Protein AF-A0A8H7SH74-F1 (afdb_monomer_lite)

Secondary structure (DSSP, 8-state):
--HHHHHHHHHHHHHHHHHHHHHHHHHHHHHHHHHHHHHHHHHHS-TTS---TTHHHHHHHHHHHHHHHHHHHHHHHHHHHHHHHHHHHS-SSSS-HHHHHHHHHHHHHHHHHHHHHHHHHHHHHHHHHHTTS------------------------------------

Organism: NCBI:txid101142

Radius of gyration: 30.74 Å; chains: 1; bounding box: 50×71×79 Å

Sequence (169 aa):
MKVSDKVFVEFCRCLYQAKAVVRDLESFSESVCPALSQYPKLLQDQKGVRKFDNDGSLLKQVNQYLNTTFRKFTRLCKILMVVLTQMEASSFGQVKKERIDSFRFEVWEEWKTATSIKQRLISFTQQSEKTVYTTTTTTTTTTTTTTTSSTMDASIFTTSSTTCSTTLP

Foldseek 3Di:
DPPVVVLVVVLVVLLVVLVVLLVVLVVVLVVVVVVLVCLLVVVVVPPDDDDDPCSVPSLVVLVVCLVVSVVSSVVSLVVSVVSLVVVVVVPPPPDDPVVSVVSNVSSVVSVVSSVVSVVSSVVSSVVSVVSVPDPDPPPDDDDDDDDDDDDDDDDDDDDDDDDDDDDDD

pLDDT: mean 70.39, std 21.52, range [33.34, 94.75]

Structure (mmCIF, N/CA/C/O backbone):
data_AF-A0A8H7SH74-F1
#
_entry.id   AF-A0A8H7SH74-F1
#
loop_
_atom_site.group_PDB
_atom_site.id
_atom_site.type_symbol
_atom_site.label_atom_id
_atom_site.label_alt_id
_atom_site.label_comp_id
_atom_site.label_asym_id
_atom_site.label_entity_id
_atom_site.label_seq_id
_atom_site.pdbx_PDB_ins_code
_atom_site.Cartn_x
_atom_site.Cartn_y
_atom_site.Cartn_z
_atom_site.occupancy
_atom_site.B_iso_or_equiv
_atom_site.auth_seq_id
_atom_site.auth_comp_id
_atom_site.auth_asym_id
_atom_site.auth_atom_id
_atom_site.pdbx_PDB_model_num
ATOM 1 N N . MET A 1 1 ? 14.162 -14.772 -22.895 1.00 51.44 1 MET A N 1
ATOM 2 C CA . MET A 1 1 ? 13.590 -13.775 -21.963 1.00 51.44 1 MET A CA 1
ATOM 3 C C . MET A 1 1 ? 14.735 -12.883 -21.508 1.00 51.44 1 MET A C 1
ATOM 5 O O . MET A 1 1 ? 15.722 -13.428 -21.018 1.00 51.44 1 MET A O 1
ATOM 9 N N . LYS A 1 2 ? 14.697 -11.571 -21.780 1.00 59.03 2 LYS A N 1
ATOM 10 C CA . LYS A 1 2 ? 15.801 -10.676 -21.392 1.00 59.03 2 LYS A CA 1
ATOM 11 C C . LYS A 1 2 ? 15.784 -10.539 -19.862 1.00 59.03 2 LYS A C 1
ATOM 13 O O . LYS A 1 2 ? 14.714 -10.557 -19.261 1.00 59.03 2 LYS A O 1
ATOM 18 N N . VAL A 1 3 ? 16.948 -10.454 -19.216 1.00 60.00 3 VAL A N 1
ATOM 19 C CA . VAL A 1 3 ? 17.084 -10.416 -17.738 1.00 60.00 3 VAL A CA 1
ATOM 20 C C . VAL A 1 3 ? 16.208 -9.323 -17.102 1.00 60.00 3 VAL A C 1
ATOM 22 O O . VAL A 1 3 ? 15.617 -9.517 -16.045 1.00 60.00 3 VAL A O 1
ATOM 25 N N . SER A 1 4 ? 16.044 -8.212 -17.805 1.00 69.19 4 SER A N 1
ATOM 26 C CA . SER A 1 4 ? 15.156 -7.087 -17.504 1.00 69.19 4 SER A CA 1
ATOM 27 C C . SER A 1 4 ? 13.659 -7.416 -17.484 1.00 69.19 4 SER A C 1
ATOM 29 O O . SER A 1 4 ? 12.949 -6.890 -16.630 1.00 69.19 4 SER A O 1
ATOM 31 N N . ASP A 1 5 ? 13.169 -8.313 -18.347 1.00 76.00 5 ASP A N 1
ATOM 32 C CA . ASP A 1 5 ? 1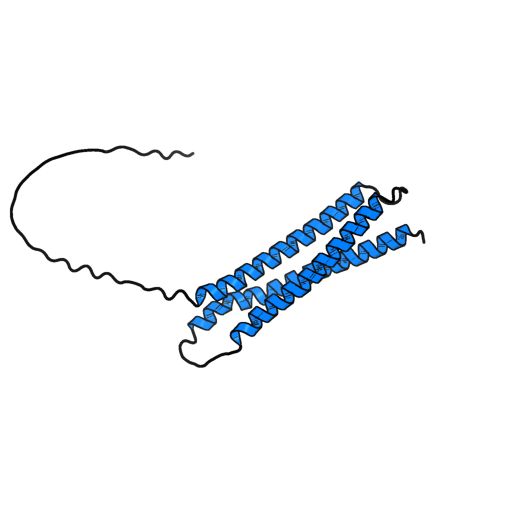1.758 -8.732 -18.344 1.00 76.00 5 ASP A CA 1
ATOM 33 C C . ASP A 1 5 ? 11.445 -9.523 -17.068 1.00 76.00 5 ASP A C 1
ATOM 35 O O . ASP A 1 5 ? 10.385 -9.367 -16.467 1.00 76.00 5 ASP A O 1
ATOM 39 N N . LYS A 1 6 ? 12.405 -10.338 -16.610 1.00 81.31 6 LYS A N 1
ATOM 40 C CA . LYS A 1 6 ? 12.290 -11.075 -15.347 1.00 81.31 6 LYS A CA 1
ATOM 41 C C . LYS A 1 6 ? 12.244 -10.119 -14.152 1.00 81.31 6 LYS A C 1
ATOM 43 O O . LYS A 1 6 ? 11.383 -10.276 -13.295 1.00 81.31 6 LYS A O 1
ATOM 48 N N . VAL A 1 7 ? 13.126 -9.116 -14.109 1.00 81.38 7 VAL A N 1
ATOM 49 C CA . VAL A 1 7 ? 13.139 -8.102 -13.034 1.00 81.38 7 VAL A CA 1
ATOM 50 C C . VAL A 1 7 ? 11.831 -7.309 -13.006 1.00 81.38 7 VAL A C 1
ATOM 52 O O . VAL A 1 7 ? 11.272 -7.095 -11.933 1.00 81.38 7 VAL A O 1
ATOM 55 N N . PHE A 1 8 ? 11.301 -6.936 -14.173 1.00 82.38 8 PHE A N 1
ATOM 56 C CA . PHE A 1 8 ? 10.022 -6.237 -14.280 1.00 82.38 8 PHE A CA 1
ATOM 57 C C . PHE A 1 8 ? 8.841 -7.087 -13.785 1.00 82.38 8 PHE A C 1
ATOM 59 O O . PHE A 1 8 ? 7.998 -6.604 -13.031 1.00 82.38 8 PHE A O 1
ATOM 66 N N . VAL A 1 9 ? 8.790 -8.369 -14.156 1.00 85.56 9 VAL A N 1
ATOM 67 C CA . VAL A 1 9 ? 7.741 -9.289 -13.684 1.00 85.56 9 VAL A CA 1
ATOM 68 C C . VAL A 1 9 ? 7.813 -9.485 -12.167 1.00 85.56 9 VAL A C 1
ATOM 70 O O . VAL A 1 9 ? 6.779 -9.439 -11.499 1.00 85.56 9 VAL A O 1
ATOM 73 N N . GLU A 1 10 ? 9.013 -9.650 -11.603 1.00 85.50 10 GLU A N 1
ATOM 74 C CA . GLU A 1 10 ? 9.180 -9.753 -10.147 1.00 85.50 10 GLU A CA 1
ATOM 75 C C . GLU A 1 10 ? 8.819 -8.441 -9.431 1.00 85.50 10 GLU A C 1
ATOM 77 O O . GLU A 1 10 ? 8.205 -8.480 -8.362 1.00 85.50 10 GLU A O 1
ATOM 82 N N . PHE A 1 11 ? 9.105 -7.281 -10.037 1.00 88.44 11 PHE A N 1
ATOM 83 C CA . PHE A 1 11 ? 8.631 -5.987 -9.543 1.00 88.44 11 PHE A CA 1
ATOM 84 C C . PHE A 1 11 ? 7.100 -5.946 -9.482 1.00 88.44 11 PHE A C 1
ATOM 86 O O . PHE A 1 11 ? 6.540 -5.678 -8.420 1.00 88.44 11 PHE A O 1
ATOM 93 N N . CYS A 1 12 ? 6.414 -6.268 -10.583 1.00 89.25 12 CYS A N 1
ATOM 94 C CA . CYS A 1 12 ? 4.952 -6.271 -10.628 1.00 89.25 12 CYS A CA 1
ATOM 95 C C . CYS A 1 12 ? 4.344 -7.251 -9.615 1.00 89.25 12 CYS A C 1
ATOM 97 O O . CYS A 1 12 ? 3.366 -6.913 -8.948 1.00 89.25 12 CYS A O 1
ATOM 99 N N . ARG A 1 13 ? 4.939 -8.441 -9.446 1.00 91.62 13 ARG A N 1
ATOM 100 C CA . ARG A 1 13 ? 4.506 -9.412 -8.431 1.00 91.62 13 ARG A CA 1
ATOM 101 C C . ARG A 1 13 ? 4.663 -8.849 -7.016 1.00 91.62 13 ARG A C 1
ATOM 103 O O . ARG A 1 13 ? 3.746 -8.977 -6.208 1.00 91.62 13 ARG A O 1
ATOM 110 N N . CYS A 1 14 ? 5.797 -8.217 -6.717 1.00 91.69 14 CYS A N 1
ATOM 111 C CA . CYS A 1 14 ? 6.044 -7.589 -5.419 1.00 91.69 14 CYS A CA 1
ATOM 112 C C . CYS A 1 14 ? 5.083 -6.412 -5.166 1.00 91.69 1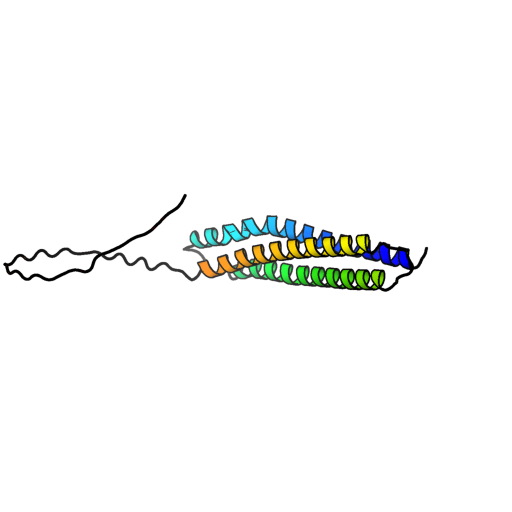4 CYS A C 1
ATOM 114 O O . CYS A 1 14 ? 4.553 -6.270 -4.064 1.00 91.69 14 CYS A O 1
ATOM 116 N N . LEU A 1 15 ? 4.785 -5.613 -6.197 1.00 91.44 15 LEU A N 1
ATOM 117 C CA . LEU A 1 15 ? 3.840 -4.500 -6.112 1.00 91.44 15 LEU A CA 1
ATOM 118 C C . LEU A 1 15 ? 2.433 -5.018 -5.813 1.00 91.44 15 LEU A C 1
ATOM 120 O O . LEU A 1 15 ? 1.765 -4.507 -4.919 1.00 91.44 15 LEU A O 1
ATOM 124 N N . TYR A 1 16 ? 2.013 -6.082 -6.497 1.00 94.44 16 TYR A N 1
ATOM 125 C CA . TYR A 1 16 ? 0.734 -6.735 -6.234 1.00 94.44 16 TYR A CA 1
ATOM 126 C C . TYR A 1 16 ? 0.636 -7.261 -4.795 1.00 94.44 16 TYR A C 1
ATOM 128 O O . TYR A 1 16 ? -0.387 -7.077 -4.141 1.00 94.44 16 TYR A O 1
ATOM 136 N N . GLN A 1 17 ? 1.710 -7.856 -4.264 1.00 93.31 17 GLN A N 1
ATOM 137 C CA . GLN A 1 17 ? 1.755 -8.281 -2.861 1.00 93.31 17 GLN A CA 1
ATOM 138 C C . GLN A 1 17 ? 1.626 -7.098 -1.895 1.00 93.31 17 GLN A C 1
ATOM 140 O O . GLN A 1 17 ? 0.918 -7.210 -0.898 1.00 93.31 17 GLN A O 1
ATOM 145 N N . ALA A 1 18 ? 2.279 -5.967 -2.180 1.00 91.00 18 ALA A N 1
ATOM 146 C CA . ALA A 1 18 ? 2.147 -4.768 -1.356 1.00 91.00 18 ALA A CA 1
ATOM 147 C C . ALA A 1 18 ? 0.697 -4.257 -1.345 1.00 91.00 18 ALA A C 1
ATOM 149 O O . ALA A 1 18 ? 0.155 -4.030 -0.265 1.00 91.00 18 ALA A O 1
ATOM 150 N N . LYS A 1 19 ? 0.050 -4.179 -2.516 1.00 93.25 19 LYS A N 1
ATOM 151 C CA . LYS A 1 19 ? -1.367 -3.793 -2.651 1.00 93.25 19 LYS A CA 1
ATOM 152 C C . LYS A 1 19 ? -2.303 -4.747 -1.909 1.00 93.25 19 LYS A C 1
ATOM 154 O O . LYS A 1 19 ? -3.200 -4.302 -1.202 1.00 93.25 19 LYS A O 1
ATOM 159 N N . ALA A 1 20 ? -2.070 -6.056 -2.010 1.00 93.88 20 ALA A N 1
ATOM 160 C CA . ALA A 1 20 ? -2.853 -7.052 -1.278 1.00 93.88 20 ALA A CA 1
ATOM 161 C C . ALA A 1 20 ? -2.777 -6.833 0.243 1.00 93.88 20 ALA A C 1
ATOM 163 O O . ALA A 1 20 ? -3.799 -6.856 0.918 1.00 93.88 20 ALA A O 1
ATOM 164 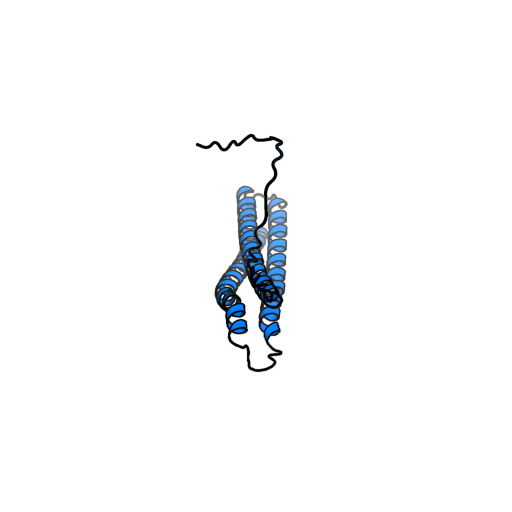N N . VAL A 1 21 ? -1.592 -6.512 0.773 1.00 92.75 21 VAL A N 1
ATOM 165 C CA . VAL A 1 21 ? -1.436 -6.192 2.200 1.00 92.75 21 VAL A CA 1
ATOM 166 C C . VAL A 1 21 ? -2.226 -4.940 2.601 1.00 92.75 21 VAL A C 1
ATOM 168 O O . VAL A 1 21 ? -2.794 -4.913 3.692 1.00 92.75 21 VAL A O 1
ATOM 171 N N . VAL A 1 22 ? -2.291 -3.909 1.751 1.00 92.44 22 VAL A N 1
ATOM 172 C CA . VAL A 1 22 ? -3.108 -2.711 2.028 1.00 92.44 22 VAL A CA 1
ATOM 173 C C . VAL A 1 22 ? -4.596 -3.052 2.034 1.00 92.44 22 VAL A C 1
ATOM 175 O O . VAL A 1 22 ? -5.297 -2.669 2.965 1.00 92.44 22 VAL A O 1
ATOM 178 N N . ARG A 1 23 ? -5.066 -3.856 1.078 1.00 93.12 23 ARG A N 1
ATOM 179 C CA . ARG A 1 23 ? -6.460 -4.336 1.025 1.00 93.12 23 ARG A CA 1
ATOM 180 C C . ARG A 1 23 ? -6.847 -5.163 2.253 1.00 93.12 23 ARG A C 1
ATOM 182 O O . ARG A 1 23 ? -7.949 -5.011 2.787 1.00 93.12 23 ARG A O 1
ATOM 189 N N . ASP A 1 24 ? -5.934 -6.002 2.731 1.00 92.00 24 ASP A N 1
ATOM 190 C CA . ASP A 1 24 ? -6.125 -6.763 3.967 1.00 92.00 24 ASP A CA 1
ATOM 191 C C . ASP A 1 24 ? -6.186 -5.832 5.188 1.00 92.00 24 ASP A C 1
ATOM 193 O O . ASP A 1 24 ? -6.977 -6.059 6.103 1.00 92.00 24 ASP A O 1
ATOM 197 N N . LEU A 1 25 ? -5.375 -4.765 5.213 1.00 90.38 25 LEU A N 1
ATOM 198 C CA . LEU A 1 25 ? -5.426 -3.740 6.261 1.00 90.38 25 LEU A CA 1
ATOM 199 C C . LEU A 1 25 ? -6.739 -2.952 6.237 1.00 90.38 25 LEU A C 1
ATOM 201 O O . LEU A 1 25 ? -7.289 -2.695 7.307 1.00 90.38 25 LEU A O 1
ATOM 205 N N . GLU A 1 26 ? -7.247 -2.593 5.058 1.00 91.94 26 GLU A N 1
ATOM 206 C CA . GLU A 1 26 ? -8.550 -1.936 4.890 1.00 91.94 26 GLU A CA 1
ATOM 207 C C . GLU A 1 26 ? -9.664 -2.817 5.458 1.00 91.94 26 GLU A C 1
ATOM 209 O O . GLU A 1 26 ? -10.348 -2.410 6.398 1.00 91.94 26 GLU A O 1
ATOM 214 N N . SER A 1 27 ? -9.749 -4.064 4.988 1.00 91.38 27 SER A N 1
ATOM 215 C CA . SER A 1 27 ? -10.765 -5.038 5.416 1.00 91.38 27 SER A CA 1
ATOM 216 C C . SER A 1 27 ? -10.686 -5.329 6.922 1.00 91.38 27 SER A C 1
ATOM 218 O O . SER A 1 27 ? -11.694 -5.406 7.633 1.00 91.38 27 SER A O 1
ATOM 220 N N . PHE A 1 28 ? -9.466 -5.450 7.452 1.00 89.94 28 PHE A N 1
ATOM 221 C CA . PHE A 1 28 ? -9.244 -5.584 8.888 1.00 89.94 28 PHE A CA 1
ATOM 222 C C . PHE A 1 28 ? -9.723 -4.343 9.650 1.00 89.94 28 PHE A C 1
ATOM 224 O O . PHE A 1 28 ? -10.384 -4.460 10.679 1.00 89.94 28 PHE A O 1
ATOM 231 N N . SER A 1 29 ? -9.427 -3.143 9.150 1.00 88.94 29 SER A N 1
ATOM 232 C CA . SER A 1 29 ? -9.858 -1.911 9.806 1.00 88.94 29 SER A CA 1
ATOM 233 C C . SER A 1 29 ? -11.380 -1.768 9.823 1.00 88.94 29 SER A C 1
ATOM 235 O O . SER A 1 29 ? -11.934 -1.385 10.851 1.00 88.94 29 SER A O 1
ATOM 237 N N . GLU A 1 30 ? -12.061 -2.143 8.741 1.00 88.75 30 GLU A N 1
ATOM 238 C CA . GLU A 1 30 ? -13.520 -2.091 8.631 1.00 88.75 30 GLU A CA 1
ATOM 239 C C . GLU A 1 30 ? -14.212 -3.063 9.588 1.00 88.75 30 GLU A C 1
ATOM 241 O O . GLU A 1 30 ? -15.244 -2.726 10.164 1.00 88.75 30 GLU A O 1
ATOM 246 N N . SER A 1 31 ? -13.625 -4.240 9.817 1.00 87.50 31 SER A N 1
ATOM 247 C CA . SER A 1 31 ? -14.165 -5.224 10.766 1.00 87.50 31 SER A CA 1
ATOM 248 C C . SER A 1 31 ? -13.879 -4.870 12.230 1.00 87.50 31 SER A C 1
ATOM 250 O O . SER A 1 31 ? -14.727 -5.079 13.098 1.00 87.50 31 SER A O 1
ATOM 252 N N . VAL A 1 32 ? -12.707 -4.298 12.522 1.00 83.50 32 VAL A N 1
ATOM 253 C CA . VAL A 1 32 ? -12.256 -4.046 13.900 1.00 83.50 32 VAL A CA 1
ATOM 254 C C . VAL A 1 32 ? -12.684 -2.677 14.432 1.00 83.50 32 VAL A C 1
ATOM 256 O O . VAL A 1 32 ? -12.985 -2.563 15.620 1.00 83.50 32 VAL A O 1
ATOM 259 N N . CYS A 1 33 ? -12.762 -1.634 13.597 1.00 82.12 33 CYS A N 1
ATOM 260 C CA . CYS A 1 33 ? -13.153 -0.294 14.059 1.00 82.12 33 CYS A CA 1
ATOM 261 C C . CYS A 1 33 ? -14.543 -0.262 14.731 1.00 82.12 33 CYS A C 1
ATOM 263 O O . CYS A 1 33 ? -14.652 0.349 15.797 1.00 82.12 33 CYS A O 1
ATOM 265 N N . PRO A 1 34 ? -15.594 -0.930 14.207 1.00 80.69 34 PRO A N 1
ATOM 266 C CA . PRO A 1 34 ? -16.889 -1.005 14.881 1.00 80.69 34 PRO A CA 1
ATOM 267 C C . PRO A 1 34 ? -16.792 -1.666 16.260 1.00 80.69 34 PRO A C 1
ATOM 269 O O . PRO A 1 34 ? -17.321 -1.123 17.230 1.00 80.69 34 PRO A O 1
ATOM 272 N N . ALA A 1 35 ? -16.050 -2.772 16.376 1.00 77.12 35 ALA A N 1
ATOM 273 C CA . ALA A 1 35 ? -15.846 -3.472 17.644 1.00 77.12 35 ALA A CA 1
ATOM 274 C C . ALA A 1 35 ? -15.102 -2.598 18.672 1.00 77.12 35 ALA A C 1
ATOM 276 O O . ALA A 1 35 ? -15.525 -2.494 19.824 1.00 77.12 35 ALA A O 1
ATOM 277 N N . LEU A 1 36 ? -14.050 -1.890 18.245 1.00 72.19 36 LEU A N 1
ATOM 278 C CA . LEU A 1 36 ? -13.308 -0.959 19.105 1.00 72.19 36 LEU A CA 1
ATOM 279 C C . LEU A 1 36 ? -14.147 0.262 19.513 1.00 72.19 36 LEU A C 1
ATOM 281 O O . LEU A 1 36 ? -14.018 0.748 20.633 1.00 72.19 36 LEU A O 1
ATOM 285 N N . SER A 1 37 ? -15.041 0.742 18.643 1.00 72.25 37 SER A N 1
ATOM 286 C CA . SER A 1 37 ? -15.928 1.875 18.951 1.00 72.25 37 SER A CA 1
ATOM 287 C C . SER A 1 37 ? -17.021 1.540 19.977 1.00 72.25 37 SER A C 1
ATOM 289 O O . SER A 1 37 ? -17.505 2.423 20.686 1.00 72.25 37 SER A O 1
ATOM 291 N N . GLN A 1 38 ? -17.407 0.264 20.075 1.00 69.44 38 GLN A N 1
ATOM 292 C CA . GLN A 1 38 ? -18.390 -0.230 21.046 1.00 69.44 38 GLN A CA 1
ATOM 293 C C . GLN A 1 38 ? -17.751 -0.592 22.392 1.00 69.44 38 GLN A C 1
ATOM 295 O O . GLN A 1 38 ? -18.439 -0.604 23.411 1.00 69.44 38 GLN A O 1
ATOM 300 N N . TYR A 1 39 ? -16.435 -0.810 22.414 1.00 65.19 39 TYR A N 1
ATOM 301 C CA . TYR A 1 39 ? -15.659 -1.151 23.603 1.00 65.19 39 TYR A CA 1
ATOM 302 C C . TYR A 1 39 ? -15.900 -0.224 24.817 1.00 65.19 39 TYR A C 1
ATOM 304 O O . TYR A 1 39 ? -16.228 -0.730 25.891 1.00 65.19 39 TYR A O 1
ATOM 312 N N . PRO A 1 40 ? -15.854 1.122 24.693 1.00 60.97 40 PRO A N 1
ATOM 313 C CA . PRO A 1 40 ? -16.146 2.002 25.829 1.00 60.97 40 PRO A CA 1
ATOM 314 C C . PRO A 1 40 ? -17.611 1.949 26.302 1.00 60.97 40 PRO A C 1
ATOM 316 O O . PRO A 1 40 ? -17.873 2.236 27.467 1.00 60.97 40 PRO A O 1
ATOM 319 N N . LYS A 1 41 ? -18.568 1.556 25.445 1.00 58.59 41 LYS A N 1
ATOM 320 C CA . LYS A 1 41 ? -19.991 1.429 25.822 1.00 58.59 41 LYS A CA 1
ATOM 321 C C . LYS A 1 41 ? -20.255 0.156 26.632 1.00 58.59 41 LYS A C 1
ATOM 323 O O . LYS A 1 41 ? -21.029 0.191 27.581 1.00 58.59 41 LYS A O 1
ATOM 328 N N . LEU A 1 42 ? -19.565 -0.939 26.305 1.00 53.00 42 LEU A N 1
ATOM 329 C CA . LEU A 1 42 ? -19.680 -2.222 27.013 1.00 53.00 42 LEU A CA 1
ATOM 330 C C . LEU A 1 42 ? -19.072 -2.188 28.426 1.00 53.00 42 LEU A C 1
ATOM 332 O O . LEU A 1 42 ? -19.536 -2.905 29.309 1.00 53.00 42 LEU A O 1
ATOM 336 N N . LEU A 1 43 ? -18.070 -1.332 28.656 1.00 52.53 43 LEU A N 1
ATOM 337 C CA . LEU A 1 43 ? -17.483 -1.117 29.984 1.00 52.53 43 LEU A CA 1
ATOM 338 C C . LEU A 1 43 ? -18.385 -0.294 30.918 1.00 52.53 43 LEU A C 1
ATOM 340 O O . LEU A 1 43 ? -18.300 -0.445 32.136 1.00 52.53 43 LEU A O 1
ATOM 344 N N . GLN A 1 44 ? -19.254 0.567 30.377 1.00 51.62 44 GLN A N 1
ATOM 345 C CA . GLN A 1 44 ? -20.132 1.416 31.189 1.00 51.62 44 GLN A CA 1
ATOM 346 C C . GLN A 1 44 ? -21.346 0.654 31.748 1.00 51.62 44 GLN A C 1
ATOM 348 O O . GLN A 1 44 ? -21.791 0.958 32.854 1.00 51.62 44 GLN A O 1
ATOM 353 N N . ASP A 1 45 ? -21.824 -0.369 31.031 1.00 49.12 45 ASP A N 1
ATOM 354 C CA . ASP A 1 45 ? -22.993 -1.181 31.412 1.00 49.12 45 ASP A CA 1
ATOM 355 C C . ASP A 1 45 ? -22.661 -2.324 32.398 1.00 49.12 45 ASP A C 1
ATOM 357 O O . ASP A 1 45 ? -23.546 -2.914 33.012 1.00 49.12 45 ASP A O 1
ATOM 361 N N . GLN A 1 46 ? -21.374 -2.631 32.613 1.00 48.53 46 GLN A N 1
ATOM 362 C CA . GLN A 1 46 ? -20.905 -3.724 33.483 1.00 48.53 46 GLN A CA 1
ATOM 363 C C . GLN A 1 46 ? -20.431 -3.266 34.872 1.00 48.53 46 GLN A C 1
ATOM 365 O O . GLN A 1 46 ? -19.486 -3.810 35.449 1.00 48.53 46 GLN A O 1
ATOM 370 N N . LYS A 1 47 ? -21.121 -2.301 35.486 1.00 46.84 47 LYS A N 1
ATOM 371 C CA . LYS A 1 47 ? -20.853 -1.838 36.864 1.00 46.84 47 LYS A CA 1
ATOM 372 C C . LYS A 1 47 ? -21.254 -2.856 37.958 1.00 46.84 47 LYS A C 1
ATOM 374 O O . LYS A 1 47 ? -21.771 -2.467 39.001 1.00 46.84 47 LYS A O 1
ATOM 379 N N . GLY A 1 48 ? -21.038 -4.159 37.749 1.00 48.31 48 GLY A N 1
ATOM 380 C CA . GLY A 1 48 ? -21.482 -5.166 38.717 1.00 48.31 48 GLY A CA 1
ATOM 381 C C . GLY A 1 48 ? -20.844 -6.553 38.706 1.00 48.31 48 GLY A C 1
ATOM 382 O O . GLY A 1 48 ? -20.947 -7.226 39.727 1.00 48.31 48 GLY A O 1
ATOM 383 N N . VAL A 1 49 ? -20.186 -7.037 37.644 1.00 44.97 49 VAL A N 1
ATOM 384 C CA . VAL A 1 49 ? -19.786 -8.460 37.618 1.00 44.97 49 VAL A CA 1
ATOM 385 C C . VAL A 1 49 ? -18.415 -8.692 36.979 1.00 44.97 49 VAL A C 1
ATOM 387 O O . VAL A 1 49 ? -18.275 -8.738 35.771 1.00 44.97 49 VAL A O 1
ATOM 390 N N . ARG A 1 50 ? -17.455 -8.988 37.865 1.00 41.69 50 ARG A N 1
ATOM 391 C CA . ARG A 1 50 ? -16.268 -9.852 37.698 1.00 41.69 50 ARG A CA 1
ATOM 392 C C . ARG A 1 50 ? -15.178 -9.441 36.695 1.00 41.69 50 ARG A C 1
ATOM 394 O O . ARG A 1 50 ? -15.363 -9.432 35.491 1.00 41.69 50 ARG A O 1
ATOM 401 N N . LYS A 1 51 ? -13.975 -9.285 37.270 1.00 47.06 51 LYS A N 1
ATOM 402 C CA . LYS A 1 51 ? -12.641 -9.582 36.715 1.00 47.06 51 LYS A CA 1
ATOM 403 C C . LYS A 1 51 ? -12.676 -10.283 35.345 1.00 47.06 51 LYS A C 1
ATOM 405 O O . LYS A 1 51 ? -12.776 -11.506 35.286 1.00 47.06 51 LYS A O 1
ATOM 410 N N . PHE A 1 52 ? -12.529 -9.517 34.270 1.00 44.44 52 PHE A N 1
ATOM 411 C CA . PHE A 1 52 ? -12.134 -10.045 32.970 1.00 44.44 52 PHE A CA 1
ATOM 412 C C . PHE A 1 52 ? -10.657 -9.711 32.747 1.00 44.44 52 PHE A C 1
ATOM 414 O O . PHE A 1 52 ? -10.305 -8.648 32.249 1.00 44.44 52 PHE A O 1
ATOM 421 N N . ASP A 1 53 ? -9.778 -10.663 33.064 1.00 44.91 53 ASP A N 1
ATOM 422 C CA . ASP A 1 53 ? -8.351 -10.660 32.689 1.00 44.91 53 ASP A CA 1
ATOM 423 C C . ASP A 1 53 ? -8.128 -10.763 31.155 1.00 44.91 53 ASP A C 1
ATOM 425 O O . ASP A 1 53 ? -7.018 -11.005 30.685 1.00 44.91 53 ASP A O 1
ATOM 429 N N . ASN A 1 54 ? -9.178 -10.574 30.347 1.00 53.31 54 ASN A N 1
ATOM 430 C CA . ASN A 1 54 ? -9.191 -10.801 28.901 1.00 53.31 54 ASN A CA 1
ATOM 431 C C . ASN A 1 54 ? -9.317 -9.513 28.067 1.00 53.31 54 ASN A C 1
ATOM 433 O O . ASN A 1 54 ? -9.108 -9.547 26.855 1.00 53.31 54 ASN A O 1
ATOM 437 N N . ASP A 1 55 ? -9.589 -8.374 28.701 1.00 53.00 55 ASP A N 1
ATOM 438 C CA . ASP A 1 55 ? -9.849 -7.087 28.038 1.00 53.00 55 ASP A CA 1
ATOM 439 C C . ASP A 1 55 ? -8.612 -6.510 27.321 1.00 53.00 55 ASP A C 1
ATOM 441 O O . ASP A 1 55 ? -8.698 -5.856 26.282 1.00 53.00 55 ASP A O 1
ATOM 445 N N . GLY A 1 56 ? -7.410 -6.857 27.785 1.00 57.97 56 GLY A N 1
ATOM 446 C CA . GLY A 1 56 ? -6.167 -6.519 27.087 1.00 57.97 56 GLY A CA 1
ATOM 447 C C . GLY A 1 56 ? -5.859 -7.398 25.866 1.00 57.97 56 GLY A C 1
ATOM 448 O O . GLY A 1 56 ? -4.911 -7.094 25.141 1.00 57.97 56 GLY A O 1
ATOM 449 N N . SER A 1 57 ? -6.590 -8.497 25.638 1.00 70.06 57 SER A N 1
ATOM 450 C CA . SER A 1 57 ? -6.245 -9.486 24.602 1.00 70.06 57 SER A CA 1
ATOM 451 C C . SER A 1 57 ? -6.533 -8.975 23.190 1.00 70.06 57 SER A C 1
ATOM 453 O O . SER A 1 57 ? -5.643 -9.035 22.342 1.00 70.06 57 SER A O 1
ATOM 455 N N . LEU A 1 58 ? -7.712 -8.381 22.956 1.00 75.25 58 LEU A N 1
ATOM 456 C CA . LEU A 1 58 ? -8.098 -7.837 21.652 1.00 75.25 58 LEU A CA 1
ATOM 457 C C . LEU A 1 58 ? -7.176 -6.684 21.256 1.00 75.25 58 LEU A C 1
ATOM 459 O O . LEU A 1 58 ? -6.651 -6.656 20.146 1.00 75.25 58 LEU A O 1
ATOM 463 N N . LEU A 1 59 ? -6.911 -5.764 22.185 1.00 75.69 59 LEU A N 1
ATOM 464 C CA . LEU A 1 59 ? -6.042 -4.616 21.936 1.00 75.69 59 LEU A CA 1
ATOM 465 C C . LEU A 1 59 ? -4.604 -5.039 21.615 1.00 75.69 59 LEU A C 1
ATOM 467 O O . LEU A 1 59 ? -3.981 -4.511 20.688 1.00 75.69 59 LEU A O 1
ATOM 471 N N . LYS A 1 60 ? -4.081 -6.025 22.356 1.00 81.00 60 LYS A N 1
ATOM 472 C CA . LYS A 1 60 ? -2.772 -6.630 22.082 1.00 81.00 60 LYS A CA 1
ATOM 473 C C . LYS A 1 60 ? -2.761 -7.346 20.737 1.00 81.00 60 LYS A C 1
ATOM 475 O O . LYS A 1 60 ? -1.800 -7.183 19.990 1.00 81.00 60 LYS A O 1
ATOM 480 N N . GLN A 1 61 ? -3.823 -8.073 20.396 1.00 83.44 61 GLN A N 1
ATOM 481 C CA . GLN A 1 61 ? -3.944 -8.790 19.128 1.00 83.44 61 GLN A CA 1
ATOM 482 C C . GLN A 1 61 ? -3.988 -7.827 17.934 1.00 83.44 61 GLN A C 1
ATOM 484 O O . GLN A 1 61 ? -3.262 -8.031 16.961 1.00 83.44 61 GLN A O 1
ATOM 489 N N . VAL A 1 62 ? -4.756 -6.737 18.031 1.00 84.50 62 VAL A N 1
ATOM 490 C CA . VAL A 1 62 ? -4.817 -5.677 17.012 1.00 84.50 62 VAL A CA 1
ATOM 491 C C . VAL A 1 62 ? -3.449 -5.018 16.836 1.00 84.50 62 VAL A C 1
ATOM 493 O O . VAL A 1 62 ? -2.960 -4.897 15.712 1.00 84.50 62 VAL A O 1
ATOM 496 N N . 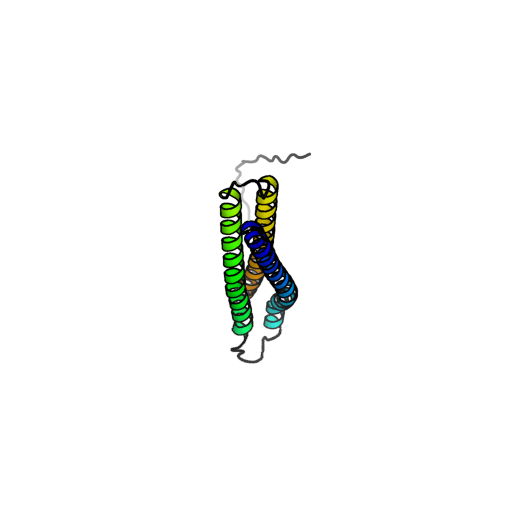ASN A 1 63 ? -2.781 -4.655 17.935 1.00 84.31 63 ASN A N 1
ATOM 497 C CA . ASN A 1 63 ? -1.440 -4.070 17.881 1.00 84.31 63 ASN A CA 1
ATOM 498 C C . ASN A 1 63 ? -0.396 -5.038 17.310 1.00 84.31 63 ASN A C 1
ATOM 500 O O . ASN A 1 63 ? 0.467 -4.636 16.526 1.00 84.31 63 ASN A O 1
ATOM 504 N N . GLN A 1 64 ? -0.461 -6.319 17.672 1.00 88.12 64 GLN A N 1
ATOM 505 C CA . GLN A 1 64 ? 0.435 -7.345 17.147 1.00 88.12 64 GLN A CA 1
ATOM 506 C C . GLN A 1 64 ? 0.216 -7.558 15.645 1.00 88.12 64 GLN A C 1
ATOM 508 O O . GLN A 1 64 ? 1.188 -7.587 14.882 1.00 88.12 64 GLN A O 1
ATOM 513 N N . TYR A 1 65 ? -1.041 -7.649 15.205 1.00 88.56 65 TYR A N 1
ATOM 514 C CA . TYR A 1 65 ? -1.387 -7.736 13.789 1.00 88.56 65 TYR A CA 1
ATOM 515 C C . TYR A 1 65 ? -0.866 -6.517 13.026 1.00 88.56 65 TYR A C 1
ATOM 517 O O . TYR A 1 65 ? -0.121 -6.670 12.062 1.00 88.56 65 TYR A O 1
ATOM 525 N N . LEU A 1 66 ? -1.132 -5.300 13.508 1.00 88.69 66 LEU A N 1
ATOM 526 C CA . LEU A 1 66 ? -0.637 -4.086 12.859 1.00 88.69 66 LEU A CA 1
ATOM 527 C C . LEU A 1 66 ? 0.885 -4.064 12.771 1.00 88.69 66 LEU A C 1
ATOM 529 O O . LEU A 1 66 ? 1.434 -3.842 11.696 1.00 88.69 66 LEU A O 1
ATOM 533 N N . ASN A 1 67 ? 1.594 -4.341 13.861 1.00 89.00 67 ASN A N 1
ATOM 534 C CA . ASN A 1 67 ? 3.054 -4.310 13.851 1.00 89.00 67 ASN A CA 1
ATOM 535 C C . ASN A 1 67 ? 3.660 -5.346 12.898 1.00 89.00 67 ASN A C 1
ATOM 537 O O . ASN A 1 67 ? 4.630 -5.049 12.193 1.00 89.00 67 ASN A O 1
ATOM 541 N N . THR A 1 68 ? 3.096 -6.552 12.850 1.00 91.94 68 THR A N 1
ATOM 542 C CA . THR A 1 68 ? 3.575 -7.606 11.947 1.00 91.94 68 THR A CA 1
ATOM 543 C C . THR A 1 68 ? 3.257 -7.285 10.487 1.00 91.94 68 THR A C 1
ATOM 545 O O . THR A 1 68 ? 4.148 -7.378 9.637 1.00 91.94 68 THR A O 1
ATOM 548 N N . THR A 1 69 ? 2.042 -6.822 10.195 1.00 90.62 69 THR A N 1
ATOM 549 C CA . THR A 1 69 ? 1.592 -6.463 8.845 1.00 90.62 69 THR A CA 1
ATOM 550 C C . THR A 1 69 ? 2.324 -5.232 8.307 1.00 90.62 69 THR A C 1
ATOM 552 O O . THR A 1 69 ? 2.878 -5.289 7.208 1.00 90.62 69 THR A O 1
ATOM 555 N N . PHE A 1 70 ? 2.482 -4.166 9.101 1.00 91.06 70 PHE A N 1
ATOM 556 C CA . PHE A 1 70 ? 3.261 -2.984 8.698 1.00 91.06 70 PHE A CA 1
ATOM 557 C C . PHE A 1 70 ? 4.736 -3.292 8.480 1.00 91.06 70 PHE A C 1
ATOM 559 O O . PHE A 1 70 ? 5.355 -2.718 7.583 1.00 91.06 70 PHE A O 1
ATOM 566 N N . ARG A 1 71 ? 5.318 -4.207 9.264 1.00 92.25 71 ARG A N 1
ATOM 567 C CA . ARG A 1 71 ? 6.703 -4.644 9.049 1.00 92.25 71 ARG A CA 1
ATOM 568 C C . ARG A 1 71 ? 6.855 -5.342 7.697 1.00 92.25 71 ARG A C 1
ATOM 570 O O . ARG A 1 71 ? 7.806 -5.043 6.973 1.00 92.25 71 ARG A O 1
ATOM 577 N N . LYS A 1 72 ? 5.922 -6.235 7.347 1.00 92.12 72 LYS A N 1
ATOM 578 C CA . LYS A 1 72 ? 5.892 -6.902 6.034 1.00 92.12 72 LYS A CA 1
ATOM 579 C C . LYS A 1 72 ? 5.717 -5.882 4.908 1.00 92.12 72 LYS A C 1
ATOM 581 O O . LYS A 1 72 ? 6.547 -5.842 4.003 1.00 92.12 72 LYS A O 1
ATOM 586 N N . PHE A 1 73 ? 4.720 -5.009 5.020 1.00 92.44 73 PHE A N 1
ATOM 587 C CA . PHE A 1 73 ? 4.443 -3.952 4.049 1.00 92.44 73 PHE A CA 1
ATOM 588 C C . PHE A 1 73 ? 5.651 -3.030 3.824 1.00 92.44 73 PHE A C 1
ATOM 590 O O . PHE A 1 73 ? 6.066 -2.798 2.690 1.00 92.44 73 PHE A O 1
ATOM 597 N N . THR A 1 74 ? 6.295 -2.584 4.907 1.00 92.44 74 THR A N 1
ATOM 598 C CA . THR A 1 74 ? 7.483 -1.722 4.832 1.00 92.44 74 THR A CA 1
ATOM 599 C C . THR A 1 74 ? 8.638 -2.413 4.119 1.00 92.44 74 THR A C 1
ATOM 601 O O . THR A 1 74 ? 9.358 -1.786 3.342 1.00 92.44 74 THR A O 1
ATOM 604 N N . ARG A 1 75 ? 8.829 -3.714 4.366 1.00 93.00 75 ARG A N 1
ATOM 605 C CA . ARG A 1 75 ? 9.855 -4.498 3.678 1.00 93.00 75 ARG A CA 1
ATOM 606 C C . ARG A 1 75 ? 9.571 -4.588 2.177 1.00 93.00 75 ARG A C 1
ATOM 608 O O . ARG A 1 75 ? 10.502 -4.398 1.401 1.00 93.00 75 ARG A O 1
ATOM 615 N N . LEU A 1 76 ? 8.319 -4.824 1.781 1.00 91.94 76 LEU A N 1
ATOM 616 C CA . LEU A 1 76 ? 7.916 -4.853 0.370 1.00 91.94 76 LEU A CA 1
ATOM 617 C C . LEU A 1 76 ? 8.158 -3.498 -0.304 1.00 91.94 76 LEU A C 1
ATOM 619 O O . LEU A 1 76 ? 8.831 -3.450 -1.328 1.00 91.94 76 LEU A O 1
ATOM 623 N N . CYS A 1 77 ? 7.732 -2.395 0.317 1.00 92.50 77 CYS A N 1
ATOM 624 C CA . CYS A 1 77 ? 7.965 -1.045 -0.209 1.00 92.50 77 CYS A CA 1
ATOM 625 C C . CYS A 1 77 ? 9.459 -0.747 -0.394 1.00 92.50 77 CYS A C 1
ATOM 627 O O . CYS A 1 77 ? 9.863 -0.232 -1.431 1.00 92.50 77 CYS A O 1
ATOM 629 N N . LYS A 1 78 ? 10.306 -1.125 0.574 1.00 92.38 78 LYS A N 1
ATOM 630 C CA . LYS A 1 78 ? 11.765 -0.967 0.451 1.00 92.38 78 LYS A CA 1
ATOM 631 C C . LYS A 1 78 ? 12.334 -1.759 -0.725 1.00 92.38 78 LYS A C 1
ATOM 633 O O . LYS A 1 78 ? 13.149 -1.221 -1.466 1.00 92.38 78 LYS A O 1
ATOM 638 N N . ILE A 1 79 ? 11.900 -3.007 -0.909 1.00 91.19 79 ILE A N 1
ATOM 639 C CA . ILE A 1 79 ? 12.322 -3.836 -2.048 1.00 91.19 79 ILE A CA 1
ATOM 640 C C . ILE A 1 79 ? 11.885 -3.186 -3.365 1.00 91.19 79 ILE A C 1
ATOM 642 O O . ILE A 1 79 ? 12.708 -3.045 -4.264 1.00 91.19 79 ILE A O 1
ATOM 646 N N . LEU A 1 80 ? 10.631 -2.734 -3.461 1.00 91.88 80 LEU A N 1
ATOM 647 C CA . LEU A 1 80 ? 10.102 -2.050 -4.645 1.00 91.88 80 LEU A CA 1
ATOM 648 C C . LEU A 1 80 ? 10.917 -0.803 -4.989 1.00 91.88 80 LEU A C 1
ATOM 650 O O . LEU A 1 80 ? 11.316 -0.639 -6.138 1.00 91.88 80 LEU A O 1
ATOM 654 N N . MET A 1 81 ? 11.236 0.027 -3.994 1.00 91.56 81 MET A N 1
ATOM 655 C CA . MET A 1 81 ? 12.060 1.220 -4.196 1.00 91.56 81 MET A CA 1
ATOM 656 C C . MET A 1 81 ? 13.474 0.877 -4.672 1.00 91.56 81 MET A C 1
ATOM 658 O O . MET A 1 81 ? 13.978 1.528 -5.583 1.00 91.56 81 MET A O 1
ATOM 662 N N . VAL A 1 82 ? 14.103 -0.162 -4.111 1.00 90.50 82 VAL A N 1
ATOM 663 C CA . VAL A 1 82 ? 15.426 -0.626 -4.563 1.00 90.50 82 VAL A CA 1
ATOM 664 C C . VAL A 1 82 ? 15.372 -1.110 -6.012 1.00 90.50 82 VAL A C 1
ATOM 666 O O . VAL A 1 82 ? 16.232 -0.731 -6.804 1.00 90.50 82 VAL A O 1
ATOM 669 N N . VAL A 1 83 ? 14.357 -1.898 -6.379 1.00 88.38 83 VAL A N 1
ATOM 670 C CA . VAL A 1 83 ? 14.197 -2.400 -7.752 1.00 88.38 83 VAL A CA 1
ATOM 671 C C . VAL A 1 83 ? 13.944 -1.252 -8.731 1.00 88.38 83 VAL A C 1
ATOM 673 O O . VAL A 1 83 ? 14.558 -1.232 -9.792 1.00 88.38 83 VAL A O 1
ATOM 676 N N . LEU A 1 84 ? 13.134 -0.251 -8.369 1.00 88.94 84 LEU A N 1
ATOM 677 C CA . LEU A 1 84 ? 12.916 0.938 -9.205 1.00 88.94 84 LEU A CA 1
ATOM 678 C C . LEU A 1 84 ? 14.204 1.739 -9.418 1.00 88.94 84 LEU A C 1
ATOM 680 O O . LEU A 1 84 ? 14.493 2.140 -10.543 1.00 88.94 84 LEU A O 1
ATOM 684 N N . THR A 1 85 ? 15.014 1.920 -8.372 1.00 89.25 85 THR A N 1
ATOM 685 C CA . THR A 1 85 ? 16.330 2.568 -8.487 1.00 89.25 85 THR A CA 1
ATOM 686 C C . THR A 1 85 ? 17.281 1.763 -9.373 1.00 89.25 85 THR A C 1
ATOM 688 O O . THR A 1 85 ? 17.990 2.337 -10.195 1.00 89.25 85 THR A O 1
ATOM 691 N N . GLN A 1 86 ? 17.275 0.431 -9.262 1.00 85.75 86 GLN A N 1
ATOM 692 C CA . GLN A 1 86 ? 18.065 -0.434 -10.141 1.00 85.75 86 GLN A CA 1
ATOM 693 C C . GLN A 1 86 ? 17.585 -0.362 -11.591 1.00 85.75 86 GLN A C 1
ATOM 695 O O . GLN A 1 86 ? 18.417 -0.337 -12.492 1.00 85.75 86 GLN A O 1
ATOM 700 N N . MET A 1 87 ? 16.274 -0.301 -11.829 1.00 82.94 87 MET A N 1
ATOM 701 C CA . MET A 1 87 ? 15.699 -0.152 -13.167 1.00 82.94 87 MET A CA 1
ATOM 702 C C . MET A 1 87 ? 16.042 1.202 -13.801 1.00 82.94 87 MET A C 1
ATOM 704 O O . MET A 1 87 ? 16.269 1.251 -15.005 1.00 82.94 87 MET A O 1
ATOM 708 N N . GLU A 1 88 ? 16.117 2.276 -13.011 1.00 85.50 88 GLU A N 1
ATOM 709 C CA . GLU A 1 88 ? 16.546 3.601 -13.484 1.00 85.50 88 GLU A CA 1
ATOM 710 C C . GLU A 1 88 ? 18.052 3.632 -13.790 1.00 85.50 88 GLU A C 1
ATOM 712 O O . GLU A 1 88 ? 18.473 4.106 -14.847 1.00 85.50 88 GLU A O 1
ATOM 717 N N . ALA A 1 89 ? 18.869 3.069 -12.893 1.00 84.00 89 ALA A N 1
ATOM 718 C CA . ALA A 1 89 ? 20.322 3.003 -13.053 1.00 84.00 89 ALA A CA 1
ATOM 719 C C . ALA A 1 89 ? 20.755 2.051 -14.181 1.00 84.00 89 ALA A C 1
ATOM 721 O O . ALA A 1 89 ? 21.757 2.295 -14.853 1.00 84.00 89 ALA A O 1
ATOM 722 N N . SER A 1 90 ? 19.986 0.986 -14.426 1.00 74.56 90 SER A N 1
ATOM 723 C CA . SER A 1 90 ? 20.181 0.049 -15.540 1.00 74.56 90 SER A CA 1
ATOM 724 C C . SER A 1 90 ? 19.671 0.679 -16.840 1.00 74.56 90 SER A C 1
ATOM 726 O O . SER A 1 90 ? 18.724 0.199 -17.462 1.00 74.56 90 SER A O 1
ATOM 728 N N . SER A 1 91 ? 20.292 1.793 -17.233 1.00 60.28 91 SER A N 1
ATOM 729 C CA . SER A 1 91 ? 19.976 2.619 -18.403 1.00 60.28 91 SER A CA 1
ATOM 730 C C . SER A 1 91 ? 20.307 1.926 -19.737 1.00 60.28 91 SER A C 1
ATOM 732 O O . SER A 1 91 ? 21.060 2.439 -20.557 1.00 60.28 91 SER A O 1
ATOM 734 N N . PHE A 1 92 ? 19.705 0.762 -19.993 1.00 52.00 92 PHE A N 1
ATOM 735 C CA . PHE A 1 92 ? 19.665 0.124 -21.313 1.00 52.00 92 PHE A CA 1
ATOM 736 C C . PHE A 1 92 ? 18.236 0.141 -21.878 1.00 52.00 92 PHE A C 1
ATOM 738 O O . PHE A 1 92 ? 17.654 -0.887 -22.210 1.00 52.00 92 PHE A O 1
ATOM 745 N N . GLY A 1 93 ? 17.641 1.339 -21.935 1.00 56.12 93 GLY A N 1
ATOM 746 C CA . GLY A 1 93 ? 16.528 1.691 -22.832 1.00 56.12 93 GLY A CA 1
ATOM 747 C C . GLY A 1 93 ? 15.203 0.931 -22.692 1.00 56.12 93 GLY A C 1
ATOM 748 O O . GLY A 1 93 ? 14.316 1.129 -23.518 1.00 56.12 93 GLY A O 1
ATOM 749 N N . GLN A 1 94 ? 15.039 0.059 -21.695 1.00 67.06 94 GLN A N 1
ATOM 750 C CA . GLN A 1 94 ? 13.911 -0.876 -21.682 1.00 67.06 94 GLN A CA 1
ATOM 751 C C . GLN A 1 94 ? 12.679 -0.353 -20.932 1.00 67.06 94 GLN A C 1
ATOM 753 O O . GLN A 1 94 ? 11.564 -0.788 -21.218 1.00 67.06 94 GLN A O 1
ATOM 758 N N . VAL A 1 95 ? 12.850 0.606 -20.014 1.00 73.00 95 VAL A N 1
ATOM 759 C CA . VAL A 1 95 ? 11.745 1.249 -19.290 1.00 73.00 95 VAL A CA 1
ATOM 760 C C . VAL A 1 95 ? 11.962 2.758 -19.247 1.00 73.00 95 VAL A C 1
ATOM 762 O O . VAL A 1 95 ? 12.986 3.240 -18.778 1.00 73.00 95 VAL A O 1
ATOM 765 N N . LYS A 1 96 ? 10.978 3.498 -19.759 1.00 83.88 96 LYS A N 1
ATOM 766 C CA . LYS A 1 96 ? 10.942 4.962 -19.741 1.00 83.88 96 LYS A CA 1
ATOM 767 C C . LYS A 1 96 ? 10.921 5.498 -18.305 1.00 83.88 96 LYS A C 1
ATOM 769 O O . LYS A 1 96 ? 10.217 4.938 -17.462 1.00 83.88 96 LYS A O 1
ATOM 774 N N . LYS A 1 97 ? 11.639 6.594 -18.045 1.00 84.81 97 LYS A N 1
ATOM 775 C CA . LYS A 1 97 ? 11.723 7.218 -16.714 1.00 84.81 97 LYS A CA 1
ATOM 776 C C . LYS A 1 97 ? 10.343 7.592 -16.171 1.00 84.81 97 LYS A C 1
ATOM 778 O O . LYS A 1 97 ? 10.050 7.311 -15.016 1.00 84.81 97 LYS A O 1
ATOM 783 N N . GLU A 1 98 ? 9.455 8.084 -17.032 1.00 86.94 98 GLU A N 1
ATOM 784 C CA . GLU A 1 98 ? 8.078 8.438 -16.673 1.00 86.94 98 GLU A CA 1
ATOM 785 C C . GLU A 1 98 ? 7.314 7.242 -16.084 1.00 86.94 98 GLU A C 1
ATOM 787 O O . GLU A 1 98 ? 6.507 7.392 -15.170 1.00 86.94 98 GLU A O 1
ATOM 792 N N . ARG A 1 99 ? 7.596 6.024 -16.567 1.00 87.81 99 ARG A N 1
ATOM 793 C CA . ARG A 1 99 ? 6.978 4.802 -16.042 1.00 87.81 99 ARG A CA 1
ATOM 794 C C . ARG A 1 99 ? 7.534 4.435 -14.667 1.00 87.81 99 ARG A C 1
ATOM 796 O O . ARG A 1 99 ? 6.779 3.985 -13.812 1.00 87.81 99 ARG A O 1
ATOM 803 N N . ILE A 1 100 ? 8.834 4.632 -14.452 1.00 88.75 100 ILE A N 1
ATOM 804 C CA . ILE A 1 100 ? 9.474 4.432 -13.144 1.00 88.75 100 ILE A CA 1
ATOM 805 C C . ILE A 1 100 ? 8.881 5.412 -12.128 1.00 88.75 100 ILE A C 1
ATOM 807 O O . ILE A 1 100 ? 8.523 5.003 -11.025 1.00 88.75 100 ILE A O 1
ATOM 811 N N . ASP A 1 101 ? 8.703 6.673 -12.516 1.00 90.75 101 ASP A N 1
ATOM 812 C CA . ASP A 1 101 ? 8.114 7.695 -11.653 1.00 90.75 101 ASP A CA 1
ATOM 813 C C . ASP A 1 101 ? 6.633 7.411 -11.357 1.00 90.75 101 ASP A C 1
ATOM 815 O O . ASP A 1 101 ? 6.211 7.521 -10.205 1.00 90.75 101 ASP A O 1
ATOM 819 N N . SER A 1 102 ? 5.869 6.917 -12.339 1.00 93.38 102 SER A N 1
ATOM 820 C CA . SER A 1 102 ? 4.505 6.417 -12.112 1.00 93.38 102 SER A CA 1
ATOM 821 C C . SER A 1 102 ? 4.472 5.299 -11.065 1.00 93.38 102 SER A C 1
ATOM 823 O O . SER A 1 102 ? 3.631 5.314 -10.171 1.00 93.38 102 SER A O 1
ATOM 825 N N . PHE A 1 103 ? 5.405 4.345 -11.120 1.00 92.25 103 PHE A N 1
ATOM 826 C CA . PHE A 1 103 ? 5.468 3.274 -10.125 1.00 92.25 103 PHE A CA 1
ATOM 827 C C . PHE A 1 103 ? 5.881 3.765 -8.737 1.00 92.25 103 PHE A C 1
ATOM 829 O O . PHE A 1 103 ? 5.368 3.265 -7.737 1.00 92.25 103 PHE A O 1
ATOM 836 N N . ARG A 1 104 ? 6.786 4.746 -8.652 1.00 93.56 104 ARG A N 1
ATOM 837 C CA . ARG A 1 104 ? 7.128 5.394 -7.375 1.00 93.56 104 ARG A CA 1
ATOM 838 C C . ARG A 1 104 ? 5.904 6.060 -6.760 1.00 93.56 104 ARG A C 1
ATOM 840 O O . ARG A 1 104 ? 5.683 5.913 -5.560 1.00 93.56 104 ARG A O 1
ATOM 847 N N . PHE A 1 105 ? 5.110 6.742 -7.584 1.00 94.75 105 PHE A N 1
ATOM 848 C CA . PHE A 1 105 ? 3.858 7.351 -7.154 1.00 94.75 105 PHE A CA 1
ATOM 849 C C . PHE A 1 105 ? 2.858 6.301 -6.652 1.00 94.75 105 PHE A C 1
ATOM 851 O O . PHE A 1 105 ? 2.318 6.462 -5.563 1.00 94.75 105 PHE A O 1
ATOM 858 N N . GLU A 1 106 ? 2.683 5.186 -7.369 1.00 94.12 106 GLU A N 1
ATOM 859 C CA . GLU A 1 106 ? 1.827 4.084 -6.907 1.00 94.12 106 GLU A CA 1
ATOM 860 C C . GLU A 1 106 ? 2.278 3.521 -5.550 1.00 94.12 106 GLU A C 1
ATOM 862 O O . GLU A 1 106 ? 1.462 3.370 -4.645 1.00 94.12 106 GLU A O 1
ATOM 867 N N . VAL A 1 107 ? 3.576 3.245 -5.369 1.00 93.25 107 VAL A N 1
ATOM 868 C CA . VAL A 1 107 ? 4.110 2.759 -4.081 1.00 93.25 107 VAL A CA 1
ATOM 869 C C . VAL A 1 107 ? 3.871 3.779 -2.963 1.00 93.25 107 VAL A C 1
ATOM 871 O O . VAL A 1 107 ? 3.575 3.399 -1.829 1.00 93.25 107 VAL A O 1
ATOM 874 N N . TRP A 1 108 ? 3.997 5.070 -3.270 1.00 94.12 108 TRP A N 1
ATOM 875 C CA . TRP A 1 108 ? 3.765 6.144 -2.311 1.00 94.12 108 TRP A CA 1
ATOM 876 C C . TRP A 1 108 ? 2.292 6.271 -1.904 1.00 94.12 108 TRP A C 1
ATOM 878 O O . TRP A 1 108 ? 2.009 6.419 -0.714 1.00 94.12 108 TRP A O 1
ATOM 888 N N . GLU A 1 109 ? 1.358 6.162 -2.849 1.00 94.69 109 GLU A N 1
ATOM 889 C CA . GLU A 1 109 ? -0.082 6.170 -2.559 1.00 94.69 109 GLU A CA 1
ATOM 890 C C . GLU A 1 109 ? -0.473 4.990 -1.660 1.00 94.69 109 GLU A C 1
ATOM 892 O O . GLU A 1 109 ? -1.108 5.190 -0.625 1.00 94.69 109 GLU A O 1
ATOM 897 N N . GLU A 1 110 ? 0.006 3.778 -1.956 1.00 93.50 110 GLU A N 1
ATOM 898 C CA . GLU A 1 110 ? -0.223 2.611 -1.090 1.00 93.50 110 GLU A CA 1
ATOM 899 C C . GLU A 1 110 ? 0.354 2.825 0.317 1.00 93.50 110 GLU A C 1
ATOM 901 O O . GLU A 1 110 ? -0.272 2.500 1.330 1.00 93.50 110 GLU A O 1
ATOM 906 N N . TRP A 1 111 ? 1.548 3.422 0.406 1.00 92.25 111 TRP A N 1
ATOM 907 C CA . TRP A 1 111 ? 2.164 3.756 1.688 1.00 92.25 111 TRP A CA 1
ATOM 908 C C . TRP A 1 111 ? 1.329 4.749 2.494 1.00 92.25 111 TRP A C 1
ATOM 910 O O . TRP A 1 111 ? 1.157 4.591 3.711 1.00 92.25 111 TRP A O 1
ATOM 920 N N . LYS A 1 112 ? 0.815 5.779 1.826 1.00 94.25 112 LYS A N 1
ATOM 921 C CA . LYS A 1 112 ? -0.034 6.807 2.422 1.00 94.25 112 LYS A CA 1
ATOM 922 C C . LYS A 1 112 ? -1.344 6.205 2.930 1.00 94.25 112 LYS A C 1
ATOM 924 O O . LYS A 1 112 ? -1.694 6.447 4.088 1.00 94.25 112 LYS A O 1
ATOM 929 N N . THR A 1 113 ? -2.001 5.368 2.129 1.00 92.69 113 THR A N 1
ATOM 930 C CA . THR A 1 113 ? -3.225 4.649 2.512 1.00 92.69 113 THR A CA 1
ATOM 931 C C . THR A 1 113 ? -2.985 3.761 3.728 1.00 92.69 113 THR A C 1
ATOM 933 O O . THR A 1 113 ? -3.662 3.916 4.747 1.00 92.69 113 THR A O 1
ATOM 936 N N . ALA A 1 114 ? -1.948 2.917 3.696 1.00 90.75 114 ALA A N 1
ATOM 937 C CA . ALA A 1 114 ? -1.584 2.084 4.838 1.00 90.75 114 ALA A CA 1
ATOM 938 C C . ALA A 1 114 ? -1.337 2.940 6.094 1.00 90.75 114 ALA A C 1
ATOM 940 O O . ALA A 1 114 ? -1.898 2.687 7.160 1.00 90.75 114 ALA A O 1
ATOM 941 N N . THR A 1 115 ? -0.545 4.005 5.978 1.00 90.75 115 THR A N 1
ATOM 942 C CA . THR A 1 115 ? -0.241 4.889 7.113 1.00 90.75 115 THR A CA 1
ATOM 943 C C . THR A 1 115 ? -1.502 5.522 7.704 1.00 90.75 115 THR A C 1
ATOM 945 O O . THR A 1 115 ? -1.640 5.555 8.929 1.00 90.75 115 THR A O 1
ATOM 948 N N . SER A 1 116 ? -2.445 5.952 6.861 1.00 91.62 116 SER A N 1
ATOM 949 C CA . SER A 1 116 ? -3.737 6.485 7.304 1.00 91.62 116 SER A CA 1
ATOM 950 C C . SER A 1 116 ? -4.545 5.445 8.090 1.00 91.62 116 SER A C 1
ATOM 952 O O . SER A 1 116 ? -5.000 5.727 9.201 1.00 91.62 116 SER A O 1
ATOM 954 N N . ILE A 1 117 ? -4.636 4.208 7.584 1.00 89.19 117 ILE A N 1
ATOM 955 C CA . ILE A 1 117 ? -5.322 3.098 8.268 1.00 89.19 117 ILE A CA 1
ATOM 956 C C . ILE A 1 117 ? -4.675 2.810 9.627 1.00 89.19 117 ILE A C 1
ATOM 958 O O . ILE A 1 117 ? -5.368 2.661 10.636 1.00 89.19 117 ILE A O 1
ATOM 962 N N . LYS A 1 118 ? -3.336 2.788 9.683 1.00 88.06 118 LYS A N 1
ATOM 963 C CA . LYS A 1 118 ? -2.589 2.597 10.933 1.00 88.06 118 LYS A CA 1
ATOM 964 C C . LYS A 1 118 ? -2.923 3.671 11.956 1.00 88.06 118 LYS A C 1
ATOM 966 O O . LYS A 1 118 ? -3.195 3.349 13.108 1.00 88.06 118 LYS A O 1
ATOM 971 N N . GLN A 1 119 ? -2.874 4.938 11.546 1.00 87.06 119 GLN A N 1
ATOM 972 C CA . GLN A 1 119 ? -3.157 6.071 12.425 1.00 87.06 119 GLN A CA 1
ATOM 973 C C . GLN A 1 119 ? -4.591 6.017 12.944 1.00 87.06 119 GLN A C 1
ATOM 975 O O . GLN A 1 119 ? -4.812 6.196 14.142 1.00 87.06 119 GLN A O 1
ATOM 980 N N . ARG A 1 120 ? -5.547 5.685 12.070 1.00 86.81 120 ARG A N 1
ATOM 981 C CA . ARG A 1 120 ? -6.946 5.494 12.446 1.00 86.81 120 ARG A CA 1
ATOM 982 C C . ARG A 1 120 ? -7.090 4.413 13.513 1.00 86.81 120 ARG A C 1
ATOM 984 O O . ARG A 1 120 ? -7.671 4.676 14.562 1.00 86.81 120 ARG A O 1
ATOM 991 N N . LEU A 1 121 ? -6.503 3.237 13.302 1.00 83.00 121 LEU A N 1
ATOM 992 C CA . LEU A 1 121 ? -6.563 2.154 14.285 1.00 83.00 121 LEU A CA 1
ATOM 993 C C . LEU A 1 121 ? -5.888 2.539 15.606 1.00 83.00 121 LEU A C 1
ATOM 995 O O . LEU A 1 121 ? -6.485 2.345 16.660 1.00 83.00 121 LEU A O 1
ATOM 999 N N . ILE A 1 122 ? -4.710 3.170 15.562 1.00 82.12 122 ILE A N 1
ATOM 1000 C CA . ILE A 1 122 ? -4.024 3.648 16.771 1.00 82.12 122 ILE A CA 1
ATOM 1001 C C . ILE A 1 122 ? -4.908 4.629 17.554 1.00 82.12 122 ILE A C 1
ATOM 1003 O O . ILE A 1 122 ? -5.022 4.505 18.775 1.00 82.12 122 ILE A O 1
ATOM 1007 N N . SER A 1 123 ? -5.578 5.563 16.872 1.00 80.06 123 SER A N 1
ATOM 1008 C CA . SER A 1 123 ? -6.456 6.536 17.533 1.00 80.06 123 SER A CA 1
ATOM 1009 C C . SER A 1 123 ? -7.608 5.867 18.294 1.00 80.06 123 SER A C 1
ATOM 1011 O O . SER A 1 123 ? -7.850 6.216 19.449 1.00 80.06 123 SER A O 1
ATOM 1013 N N . PHE A 1 124 ? -8.228 4.827 17.722 1.00 73.88 124 PHE A N 1
ATOM 1014 C CA . PHE A 1 124 ? -9.262 4.044 18.406 1.00 73.88 124 PHE A CA 1
ATOM 1015 C C . PHE A 1 124 ? -8.710 3.281 19.614 1.00 73.88 124 PHE A C 1
ATOM 1017 O O . PHE A 1 124 ? -9.334 3.280 20.674 1.00 73.88 124 PHE A O 1
ATOM 1024 N N . THR A 1 125 ? -7.519 2.687 19.485 1.00 69.69 125 THR A N 1
ATOM 1025 C CA . THR A 1 125 ? -6.884 1.943 20.586 1.00 69.69 125 THR A CA 1
ATOM 1026 C C . THR A 1 125 ? -6.468 2.827 21.769 1.00 69.69 125 THR A C 1
ATOM 1028 O O . THR A 1 125 ? -6.553 2.398 22.916 1.00 69.69 125 THR A O 1
ATOM 1031 N N . GLN A 1 126 ? -6.064 4.078 21.525 1.00 68.56 126 GLN A N 1
ATOM 1032 C CA . GLN A 1 126 ? -5.711 5.021 22.597 1.00 68.56 126 GLN A CA 1
ATOM 1033 C C . GLN A 1 126 ? -6.950 5.648 23.250 1.00 68.56 126 GLN A C 1
ATOM 1035 O O . GLN A 1 126 ? -6.954 5.931 24.450 1.00 68.56 126 GLN A O 1
ATOM 1040 N N . GLN A 1 127 ? -8.026 5.852 22.484 1.00 59.44 127 GLN A N 1
ATOM 1041 C CA . GLN A 1 127 ? -9.280 6.382 23.016 1.00 59.44 127 GLN A CA 1
ATOM 1042 C C . GLN A 1 127 ? -9.944 5.396 23.995 1.00 59.44 127 GLN A C 1
ATOM 1044 O O . GLN A 1 127 ? -10.484 5.827 25.016 1.00 59.44 127 GLN A O 1
ATOM 1049 N N . SER A 1 128 ? -9.832 4.081 23.762 1.00 54.28 128 SER A N 1
ATOM 1050 C CA . SER A 1 128 ? -10.313 3.065 24.712 1.00 54.28 128 SER A CA 1
ATOM 1051 C C . SER A 1 128 ? -9.573 3.079 26.056 1.00 54.28 128 SER A C 1
ATOM 1053 O O . SER A 1 128 ? -10.206 2.862 27.083 1.00 54.28 128 SER A O 1
ATOM 1055 N N . GLU A 1 129 ? -8.274 3.401 26.089 1.00 51.78 129 GLU A N 1
ATOM 1056 C CA . GLU A 1 129 ? -7.501 3.463 27.344 1.00 51.78 129 GLU A CA 1
ATOM 1057 C C . GLU A 1 129 ? -7.813 4.726 28.163 1.00 51.78 129 GLU A C 1
ATOM 1059 O O . GLU A 1 129 ? -7.905 4.683 29.391 1.00 51.78 129 GLU A O 1
ATOM 1064 N N . LYS A 1 130 ? -8.042 5.864 27.494 1.00 48.03 130 LYS A N 1
ATOM 1065 C CA . LYS A 1 130 ? -8.282 7.154 28.167 1.00 48.03 130 LYS A CA 1
ATOM 1066 C C . LYS A 1 130 ? -9.638 7.227 28.884 1.00 48.03 130 LYS A C 1
ATOM 1068 O O . LYS A 1 130 ? -9.787 7.974 29.851 1.00 48.03 130 LYS A O 1
ATOM 1073 N N . THR A 1 131 ? -10.609 6.423 28.449 1.00 45.69 131 THR A N 1
ATOM 1074 C CA . THR A 1 131 ? -11.969 6.395 29.019 1.00 45.69 131 THR A CA 1
ATOM 1075 C C . THR A 1 131 ? -12.037 5.669 30.375 1.00 45.69 131 THR A C 1
ATOM 1077 O O . THR A 1 131 ? -13.007 5.838 31.105 1.00 45.69 131 THR A O 1
ATOM 1080 N N . VAL A 1 132 ? -11.000 4.912 30.761 1.00 44.59 132 VAL A N 1
ATOM 1081 C CA . VAL A 1 132 ? -10.973 4.144 32.025 1.00 44.59 132 VAL A CA 1
ATOM 1082 C C . VAL A 1 132 ? -10.577 5.000 33.241 1.00 44.59 132 VAL A C 1
ATOM 1084 O O . VAL A 1 132 ? -10.901 4.642 34.369 1.00 44.59 132 VAL A O 1
ATOM 1087 N N . TYR A 1 133 ? -9.942 6.163 33.046 1.00 34.75 133 TYR A N 1
ATOM 1088 C CA . TYR A 1 133 ? -9.403 6.972 34.156 1.00 34.75 133 TYR A CA 1
ATOM 1089 C C . TYR A 1 133 ? -10.090 8.321 34.392 1.00 34.75 133 TYR A C 1
ATOM 1091 O O . TYR A 1 133 ? -9.726 9.026 35.330 1.00 34.75 133 TYR A O 1
ATOM 1099 N N . THR A 1 134 ? -11.087 8.702 33.591 1.00 35.81 134 THR A N 1
ATOM 1100 C CA . THR A 1 134 ? -11.790 9.981 33.794 1.00 35.81 134 THR A CA 1
ATOM 1101 C C . THR A 1 134 ? -13.126 9.743 34.490 1.00 35.81 134 THR A C 1
ATOM 1103 O O . THR A 1 134 ? -14.187 9.784 33.873 1.00 35.81 134 THR A O 1
ATOM 1106 N N . THR A 1 135 ? -13.076 9.480 35.798 1.00 40.78 135 THR A N 1
ATOM 1107 C CA . THR A 1 135 ? -14.242 9.671 36.669 1.00 40.78 135 THR A CA 1
ATOM 1108 C C . THR A 1 135 ? -14.451 11.173 36.822 1.00 40.78 135 THR A C 1
ATOM 1110 O O . THR A 1 135 ? -13.655 11.862 37.454 1.00 40.78 135 THR A O 1
ATOM 1113 N N . THR A 1 136 ? -15.502 11.688 36.198 1.00 40.62 136 THR A N 1
ATOM 1114 C CA . THR A 1 136 ? -15.946 13.077 36.306 1.00 40.62 136 THR A CA 1
ATOM 1115 C C . THR A 1 136 ? -16.321 13.386 37.758 1.00 40.62 136 THR A C 1
ATOM 1117 O O . THR A 1 136 ? -17.338 12.902 38.251 1.00 40.62 136 THR A O 1
ATOM 1120 N N . THR A 1 137 ? -15.530 14.204 38.455 1.00 43.16 137 THR A N 1
ATOM 1121 C CA . THR A 1 137 ? -15.986 14.861 39.688 1.00 43.16 137 THR A CA 1
ATOM 1122 C C . THR A 1 137 ? -16.891 16.017 39.280 1.00 43.16 137 THR A C 1
ATOM 1124 O O . THR A 1 137 ? -16.427 17.115 38.981 1.00 43.16 137 THR A O 1
ATOM 1127 N N . THR A 1 138 ? -18.195 15.764 39.210 1.00 45.06 138 THR A N 1
ATOM 1128 C CA . THR A 1 138 ? -19.194 16.829 39.107 1.00 45.06 138 THR A CA 1
ATOM 1129 C C . THR A 1 138 ? -19.347 17.460 40.488 1.00 45.06 138 THR A C 1
ATOM 1131 O O . THR A 1 138 ? -20.051 16.936 41.348 1.00 45.06 138 THR A O 1
ATOM 1134 N N . THR A 1 139 ? -18.647 18.567 40.727 1.00 44.56 139 THR A N 1
ATOM 1135 C CA . THR A 1 139 ? -18.845 19.389 41.925 1.00 44.56 139 THR A CA 1
ATOM 1136 C C . THR A 1 139 ? -20.117 20.211 41.740 1.00 44.56 139 THR A C 1
ATOM 1138 O O . THR A 1 139 ? -20.123 21.214 41.029 1.00 44.56 139 THR A O 1
ATOM 1141 N N . THR A 1 140 ? -21.215 19.773 42.351 1.00 48.00 140 THR A N 1
ATOM 1142 C CA . THR A 1 140 ? -22.447 20.562 42.450 1.00 48.00 140 THR A CA 1
ATOM 1143 C C . THR A 1 140 ? -22.240 21.645 43.506 1.00 48.00 140 THR A C 1
ATOM 1145 O O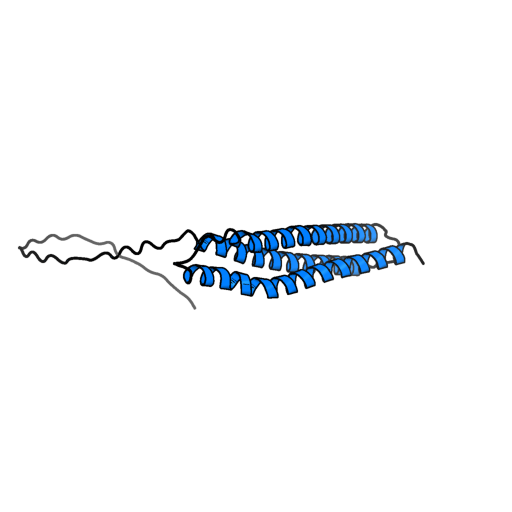 . THR A 1 140 ? -22.301 21.375 44.703 1.00 48.00 140 THR A O 1
ATOM 1148 N N . THR A 1 141 ? -21.953 22.873 43.078 1.00 45.84 141 THR A N 1
ATOM 1149 C CA . THR A 1 141 ? -21.866 24.026 43.983 1.00 45.84 141 THR A CA 1
ATOM 1150 C C . THR A 1 141 ? -23.276 24.527 44.287 1.00 45.84 141 THR A C 1
ATOM 1152 O O . THR A 1 141 ? -23.886 25.220 43.476 1.00 45.84 141 THR A O 1
ATOM 1155 N N . THR A 1 142 ? -23.809 24.169 45.453 1.00 48.31 142 THR A N 1
ATOM 1156 C CA . THR A 1 142 ? -25.045 24.753 45.992 1.00 48.31 142 THR A CA 1
ATOM 1157 C C . THR A 1 142 ? -24.736 26.152 46.524 1.00 48.31 142 THR A C 1
ATOM 1159 O O . THR A 1 142 ? -24.038 26.298 47.526 1.00 48.31 142 THR A O 1
ATOM 1162 N N . THR A 1 143 ? -25.226 27.194 45.853 1.00 48.53 143 THR A N 1
ATOM 1163 C CA . THR A 1 143 ? -25.117 28.579 46.329 1.00 48.53 143 THR A CA 1
ATOM 1164 C C . THR A 1 143 ? -26.267 28.882 47.288 1.00 48.53 143 THR A C 1
ATOM 1166 O O . THR A 1 143 ? -27.404 29.065 46.865 1.00 48.53 143 THR A O 1
ATOM 1169 N N . THR A 1 144 ? -25.975 28.940 48.587 1.00 45.41 144 THR A N 1
ATOM 1170 C CA . THR A 1 144 ? -26.910 29.426 49.610 1.00 45.41 144 THR A CA 1
ATOM 1171 C C . THR A 1 144 ? -26.880 30.954 49.628 1.00 45.41 144 THR A C 1
ATOM 1173 O O . THR A 1 144 ? -25.838 31.554 49.888 1.00 45.41 144 THR A O 1
ATOM 1176 N N . THR A 1 145 ? -28.007 31.599 49.327 1.00 42.91 145 THR A N 1
ATOM 1177 C CA . THR A 1 145 ? -28.161 33.058 49.395 1.00 42.91 145 THR A CA 1
ATOM 1178 C C . THR A 1 145 ? -28.510 33.466 50.827 1.00 42.91 145 THR A C 1
ATOM 1180 O O . THR A 1 145 ? -29.595 33.153 51.309 1.00 42.91 145 THR A O 1
ATOM 1183 N N . THR A 1 146 ? -27.605 34.171 51.507 1.00 42.22 146 THR A N 1
ATOM 1184 C CA . THR A 1 146 ? -27.874 34.794 52.812 1.00 42.22 146 THR A CA 1
ATOM 1185 C C . THR A 1 146 ? -28.125 36.282 52.597 1.00 42.22 146 THR A C 1
ATOM 1187 O O . THR A 1 146 ? -27.228 37.020 52.196 1.00 42.22 146 THR A O 1
ATOM 1190 N N . THR A 1 147 ? -29.358 36.723 52.834 1.00 39.62 147 THR A N 1
ATOM 1191 C CA . THR A 1 147 ? -29.755 38.134 52.795 1.00 39.62 147 THR A CA 1
ATOM 1192 C C . THR A 1 147 ? -29.503 38.758 54.165 1.00 39.62 147 THR A C 1
ATOM 1194 O O . THR A 1 147 ? -30.181 38.418 55.132 1.00 39.62 147 THR A O 1
ATOM 1197 N N . THR A 1 148 ? -28.552 39.685 54.257 1.00 38.38 148 THR A N 1
ATOM 1198 C CA . THR A 1 148 ? -28.401 40.577 55.416 1.00 38.38 148 THR A CA 1
ATOM 1199 C C . THR A 1 148 ? -28.432 42.022 54.946 1.00 38.38 148 THR A C 1
ATOM 1201 O O . THR A 1 148 ? -27.558 42.473 54.210 1.00 38.38 148 THR A O 1
ATOM 1204 N N . SER A 1 149 ? -29.481 42.721 55.366 1.00 38.19 149 SER A N 1
ATOM 1205 C CA . SER A 1 149 ? -29.708 44.150 55.185 1.00 38.19 149 SER A CA 1
ATOM 1206 C C . SER A 1 149 ? -28.846 44.967 56.147 1.00 38.19 149 SER A C 1
ATOM 1208 O O . SER A 1 149 ? -28.921 44.708 57.345 1.00 38.19 149 SER A O 1
ATOM 1210 N N . SER A 1 150 ? -28.144 45.998 55.659 1.00 37.41 150 SER A N 1
ATOM 1211 C CA . SER A 1 150 ? -27.923 47.261 56.391 1.00 37.41 150 SER A CA 1
ATOM 1212 C C . SER A 1 150 ? -27.133 48.308 55.575 1.00 37.41 150 SER A C 1
ATOM 1214 O O . SER A 1 150 ? -26.026 48.067 55.118 1.00 37.41 150 SER A O 1
ATOM 1216 N N . THR A 1 151 ? -27.768 49.479 55.428 1.00 33.34 151 THR A N 1
ATOM 1217 C CA . THR A 1 151 ? -27.232 50.864 55.425 1.00 33.34 151 THR A CA 1
ATOM 1218 C C . THR A 1 151 ? -26.040 51.286 54.545 1.00 33.34 151 THR A C 1
ATOM 1220 O O . THR A 1 151 ? -24.900 50.933 54.800 1.00 33.34 151 THR A O 1
ATOM 1223 N N . MET A 1 152 ? -26.371 52.173 53.590 1.00 41.19 152 MET A N 1
ATOM 1224 C CA . MET A 1 152 ? -25.705 53.427 53.171 1.00 41.19 152 MET A CA 1
ATOM 1225 C C . MET A 1 152 ? -24.198 53.595 53.448 1.00 41.19 152 MET A C 1
ATOM 1227 O O . MET A 1 152 ? -23.813 53.722 54.601 1.00 41.19 152 MET A O 1
ATOM 1231 N N . ASP A 1 153 ? -23.381 53.756 52.400 1.00 33.38 153 ASP A N 1
ATOM 1232 C CA . ASP A 1 153 ? -22.807 55.060 52.007 1.00 33.38 153 ASP A CA 1
ATOM 1233 C C . ASP A 1 153 ? -22.070 54.960 50.651 1.00 33.38 153 ASP A C 1
ATOM 1235 O O . ASP A 1 153 ? -21.704 53.878 50.186 1.00 33.38 153 ASP A O 1
ATOM 1239 N N . ALA A 1 154 ? -21.918 56.106 49.996 1.00 37.94 154 ALA A N 1
ATOM 1240 C CA . ALA A 1 154 ? -21.409 56.307 48.648 1.00 37.94 154 ALA A CA 1
ATOM 1241 C C . ALA A 1 154 ? -19.871 56.367 48.569 1.00 37.94 154 ALA A C 1
ATOM 1243 O O . ALA A 1 154 ? -19.218 56.844 49.491 1.00 37.94 154 ALA A O 1
ATOM 1244 N N . SER A 1 155 ? -19.308 55.967 47.418 1.00 37.38 155 SER A N 1
ATOM 1245 C CA . SER A 1 155 ? -18.066 56.482 46.780 1.00 37.38 155 SER A CA 1
ATOM 1246 C C . SER A 1 155 ? -17.788 55.642 45.521 1.00 37.38 155 SER A C 1
ATOM 1248 O O . SER A 1 155 ? -17.535 54.448 45.617 1.00 37.38 155 SER A O 1
ATOM 1250 N N . ILE A 1 156 ? -18.148 56.097 44.317 1.00 35.12 156 ILE A N 1
ATOM 1251 C CA . ILE A 1 156 ? -17.345 56.870 43.343 1.00 35.12 156 ILE A CA 1
ATOM 1252 C C . ILE A 1 156 ? -15.916 56.337 43.113 1.00 35.12 156 ILE A C 1
ATOM 1254 O O . ILE A 1 156 ? -15.054 56.489 43.967 1.00 35.12 156 ILE A O 1
ATOM 1258 N N . PHE A 1 157 ? -15.698 55.815 41.900 1.00 41.12 157 PHE A N 1
ATOM 1259 C CA . PHE A 1 157 ? -14.594 56.014 40.932 1.00 41.12 157 PHE A CA 1
ATOM 1260 C C . PHE A 1 157 ? -14.261 54.661 40.271 1.00 41.12 157 PHE A C 1
ATOM 1262 O O . PHE A 1 157 ? -14.177 53.657 40.961 1.00 41.12 157 PHE A O 1
ATOM 1269 N N . THR A 1 158 ? -13.971 54.488 38.984 1.00 34.38 158 THR A N 1
ATOM 1270 C CA . THR A 1 158 ? -14.029 55.276 37.744 1.00 34.38 158 THR A CA 1
ATOM 1271 C C . THR A 1 158 ? -13.388 54.357 36.693 1.00 34.38 158 THR A C 1
ATOM 1273 O O . THR A 1 158 ? -12.420 53.671 37.001 1.00 34.38 158 THR A O 1
ATOM 1276 N N . THR A 1 159 ? -13.988 54.312 35.499 1.00 34.06 159 THR A N 1
ATOM 1277 C CA . THR A 1 159 ? -13.448 53.954 34.164 1.00 34.06 159 THR A CA 1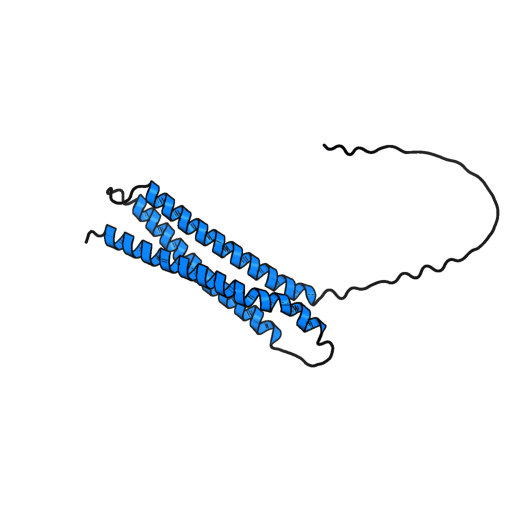
ATOM 1278 C C . THR A 1 159 ? -12.172 53.097 34.083 1.00 34.06 159 THR A C 1
ATOM 1280 O O . THR A 1 159 ? -11.106 53.474 34.557 1.00 34.06 159 THR A O 1
ATOM 1283 N N . SER A 1 160 ? -12.166 52.037 33.276 1.00 39.75 160 SER A N 1
ATOM 1284 C CA . SER A 1 160 ? -11.800 52.198 31.859 1.00 39.75 160 SER A CA 1
ATOM 1285 C C . SER A 1 160 ? -12.491 51.171 30.965 1.00 39.75 160 SER A C 1
ATOM 1287 O O . SER A 1 160 ? -12.443 49.967 31.198 1.00 39.75 160 SER A O 1
ATOM 1289 N N . SER A 1 161 ? -13.148 51.700 29.944 1.00 37.75 161 SER A N 1
ATOM 1290 C CA . SER A 1 161 ? -13.848 51.016 28.866 1.00 37.75 161 SER A CA 1
ATOM 1291 C C . SER A 1 161 ? -12.960 50.879 27.620 1.00 37.75 161 SER A C 1
ATOM 1293 O O . SER A 1 161 ? -11.923 51.533 27.530 1.00 37.75 161 SER A O 1
ATOM 1295 N N . THR A 1 162 ? -13.494 50.151 26.623 1.00 37.81 162 THR A N 1
ATOM 1296 C CA . THR A 1 162 ? -13.300 50.378 25.168 1.00 37.81 162 THR A CA 1
ATOM 1297 C C . THR A 1 162 ? -12.168 49.550 24.523 1.00 37.81 162 THR A C 1
ATOM 1299 O O . THR A 1 162 ? -11.048 49.580 25.003 1.00 37.81 162 THR A O 1
ATOM 1302 N N . THR A 1 163 ? -12.311 48.786 23.428 1.00 37.69 163 THR A N 1
ATOM 1303 C CA . THR A 1 163 ? -13.432 48.342 22.567 1.00 37.69 163 THR A CA 1
ATOM 1304 C C . THR A 1 163 ? -12.949 47.214 21.637 1.00 37.69 163 THR A C 1
ATOM 1306 O O . THR A 1 163 ? -11.796 47.194 21.224 1.00 37.69 163 THR A O 1
ATOM 1309 N N . CYS A 1 164 ? -13.900 46.347 21.278 1.00 34.84 164 CYS A N 1
ATOM 1310 C CA . CYS A 1 164 ? -14.170 45.666 20.000 1.00 34.84 164 CYS A CA 1
ATOM 1311 C C . CYS A 1 164 ? -13.256 45.915 18.774 1.00 34.84 164 CYS A C 1
ATOM 1313 O O . CYS A 1 164 ? -12.946 47.062 18.459 1.00 34.84 164 CYS A O 1
ATOM 1315 N N . SER A 1 165 ? -13.039 44.871 17.956 1.00 40.28 165 SER A N 1
ATOM 1316 C CA . SER A 1 165 ? -13.526 44.854 16.558 1.00 40.28 165 SER A CA 1
ATOM 1317 C C . SER A 1 165 ? -13.452 43.464 15.912 1.00 40.28 165 SER A C 1
ATOM 1319 O O . SER A 1 165 ? -12.393 42.853 15.806 1.00 40.28 165 SER A O 1
ATOM 1321 N N . THR A 1 166 ? -14.618 43.020 15.447 1.00 41.81 166 THR A N 1
ATOM 1322 C CA . THR A 1 166 ? -14.867 41.927 14.501 1.00 41.81 166 THR A CA 1
ATOM 1323 C C . THR A 1 166 ? -15.166 42.564 13.145 1.00 41.81 166 THR A C 1
ATOM 1325 O O . THR A 1 166 ? -15.964 43.502 13.104 1.00 41.81 166 THR A O 1
ATOM 1328 N N . THR A 1 167 ? -14.621 42.063 12.032 1.00 44.72 167 THR A N 1
ATOM 1329 C CA . THR A 1 167 ? -15.216 42.314 10.702 1.00 44.72 167 THR A CA 1
ATOM 1330 C C . THR A 1 167 ? -14.901 41.188 9.709 1.00 44.72 167 THR A C 1
ATOM 1332 O O . THR A 1 167 ? -13.745 40.911 9.407 1.00 44.72 167 THR A O 1
ATOM 1335 N N . LEU A 1 168 ? -15.972 40.562 9.224 1.00 34.00 168 LEU A N 1
ATOM 1336 C CA . LEU A 1 168 ? -16.183 39.911 7.922 1.00 34.00 168 LEU A CA 1
ATOM 1337 C C . LEU A 1 168 ? -17.658 40.230 7.577 1.00 34.00 168 LEU A C 1
ATOM 1339 O O . LEU A 1 168 ? -18.435 40.402 8.527 1.00 34.00 168 LEU A O 1
ATOM 1343 N N . PRO A 1 169 ? -18.101 40.288 6.311 1.00 46.53 169 PRO A N 1
ATOM 1344 C CA . PRO A 1 169 ? -17.488 39.776 5.083 1.00 46.53 169 PRO A CA 1
ATOM 1345 C C . PRO A 1 169 ? -16.907 40.840 4.139 1.00 46.53 169 PRO A C 1
ATOM 1347 O O . PRO A 1 169 ? -17.284 42.027 4.256 1.00 46.53 169 PRO A O 1
#

=== Feature glossary ===
Legend for the data blocks above and below:

— What the protein is —

The amino-acid sequence is the protein's primary structure: the linear order of residues from the N-terminus to the C-terminus, written in one-letter code. Everything else here — the 3D coordinates, the secondary structure, the domain annotations — is ultimately a consequence of this string.

Database cross-references. InterPro integrates a dozen domain/family signature databases into unified entries with residue-range hits. GO terms attach function/process/location labels with evidence codes. CATH codes position the fold in a four-level structural taxonomy. Organism is the NCBI-taxonomy species name.

— Where its atoms are —

The mmCIF block holds the 3D Cartesian coordinates of each backbone atom (N, Cα, C, O) in ångströms. mmCIF is the PDB's canonical archive format — a tagged-loop text representation of the atomic model.

The six renders are orthographic views along the three Cartesian axes in both directions. Representation (cartoon, sticks, or surface) and color scheme (sequence-rainbow or by-chain) vary across proteins so the training set covers all the common visualization conventions.

— Local backbone conformation —

Secondary structure is the local, repeating backbone conformation. DSSP classifies it into eight states by reading the hydrogen-bond network: three helix types (H, G, I), two β types (E, B), two non-regular types (T, S), and unstructured coil (-).

SS3 is a coarse helix/strand/coil call (letters a/b/c) made by the P-SEA algorithm from inter-Cα distances and dihedrals. It is less detailed than DSSP but needs only Cα positions.

Backbone dihedral angles. Every residue except chain termini has a φ (preceding-C → N → Cα → C) and a ψ (N → Cα → C → next-N). They are reported in degrees following the IUPAC sign convention. Secondary structure is essentially a statement about which (φ, ψ) basin each residue occupies.

— Global shape and packing —

The geometric summary reports three shape descriptors. Rg (radius of gyration) measures how spread out the Cα atoms are about their centre of mass; compact globular proteins have small Rg, elongated or unfolded ones large. Cα contacts (<8 Å, |i−j|>4) count long-range residue pairs in spatial proximity — high for tightly packed folds, near zero for rods or random coil. The bounding-box extents give the protein's footprint along x, y, z in Å.

Solvent accessibility: the surface area of each residue that a 1.4 Å water probe can touch, in Å². When only backbone atoms are present the absolute values are lower than full-atom SASA (side chains contribute most of the area) and are flagged as backbone-only.

Plot images: a contact map (which residues are close in 3D, as an N×N binary image), a Ramachandran scatter (backbone torsion angles, revealing secondary-structure composition at a glance), and — for AlphaFold structures — a PAE heatmap (pairwise prediction confidence).

— Structural neighborhood —

Foldseek's 3Di representation compresses backbone geometry into a per-residue letter drawn from a learned twenty-state alphabet. It captures the tertiary interaction pattern around each residue — which residues are packed against it in space, regardless of where they are in sequence.

Structural nearest neighbors (via Foldseek easy-search vs the PDB). Reported per hit: target PDB id, E-value, and alignment TM-score. A TM-score above ~0.5 is the conventional threshold for 'same fold'.

— Confidence and disorder —

pLDDT (predicted Local Distance Difference Test) is AlphaFold's per-residue confidence score, ranging from 0 to 100. Values above 90 indicate high confidence (typically well-packed cores); 70–90 is confident; 50–70 low confidence; below 50 usually means the region is disordered or the prediction is unreliable there. AlphaFold stores pLDDT in the mmCIF B-factor column.

For experimental (PDB) structures, the B-factor (temperature factor) quantifies the positional spread of each atom in the crystal — a combination of thermal vibration and static disorder — in units of Å². High B-factors mark flexible loops or poorly resolved regions; low B-factors mark the rigid, well-ordered core.

Predicted Aligned Error (PAE) is an AlphaFold confidence matrix: entry (i, j) is the expected error in the position of residue j, in ångströms, when the prediction is superimposed on the true structure at residue i. Low PAE within a block of residues means that block is internally rigid and well-predicted; high PAE between two blocks means their relative placement is uncertain even if each block individually is confident.